Protein AF-A0A1D1ZXL7-F1 (afdb_monomer)

Mean predicted aligned error: 10.75 Å

Nearest PDB structures (foldseek):
  3e4g-assembly1_A  TM=6.855E-01  e=3.206E-01  Bos taurus
  8r1j-assembly1_G  TM=5.552E-01  e=9.069E-02  Homo sapiens
  8rna-assembly1_G  TM=6.153E-01  e=1.467E-01  Homo sapiens
  8r1l-assembly1_D  TM=6.589E-01  e=5.508E-01  Homo sapiens
  6xzr-assembly1_GP1  TM=5.176E-01  e=8.911E-01  Gallus gallus

Foldsee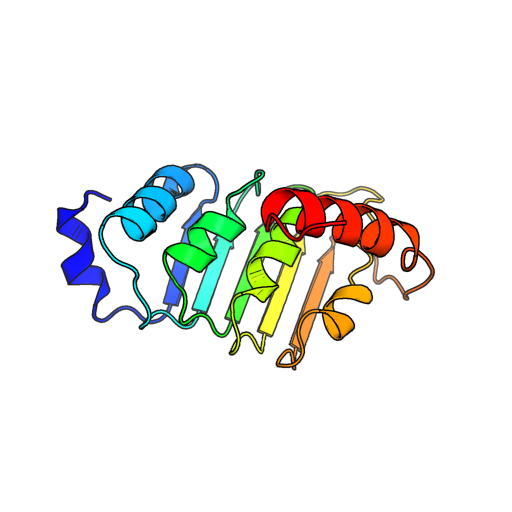k 3Di:
DPPVCVVVCQPPAEEEDELPPCQVVLQVLLVSDARQNHAYYEYAEAHDPCSLLSNCSNHLNYQEYAYEYQDDDDPNSVLSCLSNLNHQYYEYEYADPDDPPPQCVCVCVSHVNHNYYHYYYPPDDDDDDDDPDPVVVVVVVVCCVVVVDDD

Organism: Auxenochlorella protothecoides (NCBI:txid3075)

Secondary structure (DSSP, 8-state):
--GGGTGGGGG--EEEEETTTSHHHHHHHHHH---TT--EEEEEE---TTHHHHHHHH-TT-SEEEEEESSPPPHHHHHGGGG-TT--EEEEEE---S------HHHHHH-TT--EEEEEESS--PPP-S--HHHHHHHHHHHHHHTT---

Solvent-accessible surface area (backbone atoms only — not comparable to full-atom values): 8588 Å² total; per-residue (Å²): 122,58,85,83,53,54,72,76,46,69,79,40,43,66,48,78,42,43,42,72,81,37,45,68,35,33,46,47,38,34,73,78,53,55,43,55,64,24,31,35,40,34,39,36,41,55,69,54,90,60,50,42,42,30,44,38,54,17,28,57,37,28,29,33,42,36,40,42,25,70,36,74,74,59,68,72,37,61,55,40,50,55,80,28,83,59,33,27,33,44,31,46,33,29,67,44,77,66,93,74,78,75,80,60,70,66,48,65,78,63,33,85,53,51,79,41,79,47,77,48,52,66,85,65,90,80,80,90,80,89,79,71,66,66,61,55,53,58,44,56,57,49,50,44,69,73,68,70,60,82,131

pLDDT: mean 71.05, std 18.45, range [30.94, 94.62]

Structure (mmCIF, N/CA/C/O backbone):
data_AF-A0A1D1ZXL7-F1
#
_entry.id   AF-A0A1D1ZXL7-F1
#
loop_
_atom_site.group_PDB
_atom_site.id
_atom_site.type_symbol
_atom_site.label_atom_id
_atom_site.label_alt_id
_atom_site.label_comp_id
_atom_site.label_asym_id
_atom_site.label_entity_id
_atom_site.label_seq_id
_atom_site.pdbx_PDB_ins_code
_atom_site.Cartn_x
_atom_site.Cartn_y
_atom_site.Cartn_z
_atom_site.occupancy
_atom_site.B_iso_or_equiv
_atom_site.auth_seq_id
_atom_site.auth_comp_id
_atom_site.auth_asym_id
_atom_site.auth_atom_id
_atom_site.pdbx_PDB_model_num
ATOM 1 N N . PRO A 1 1 ? -15.034 -0.289 -9.756 1.00 50.91 1 PRO A N 1
ATOM 2 C CA . PRO A 1 1 ? -16.076 -0.279 -8.706 1.00 50.91 1 PRO A CA 1
ATOM 3 C C . PRO A 1 1 ? -16.689 1.110 -8.456 1.00 50.91 1 PRO A C 1
ATOM 5 O O . PRO A 1 1 ? -15.983 2.130 -8.419 1.00 50.91 1 PRO A O 1
ATOM 8 N N . ASP A 1 2 ? -18.014 1.109 -8.377 1.00 55.84 2 ASP A N 1
ATOM 9 C CA . ASP A 1 2 ? -18.924 2.195 -8.009 1.00 55.84 2 ASP A CA 1
ATOM 10 C C . ASP A 1 2 ? -18.856 2.413 -6.476 1.00 55.84 2 ASP A C 1
ATOM 12 O O . ASP A 1 2 ? -18.582 1.459 -5.747 1.00 55.84 2 ASP A O 1
ATOM 16 N N . PRO A 1 3 ? -19.042 3.633 -5.931 1.00 51.31 3 PRO A N 1
ATOM 17 C CA . PRO A 1 3 ? -19.259 3.844 -4.493 1.00 51.31 3 PRO A CA 1
ATOM 18 C C . PRO A 1 3 ? -20.268 2.881 -3.844 1.00 51.31 3 PRO A C 1
ATOM 20 O O . PRO A 1 3 ? -20.133 2.566 -2.661 1.00 51.31 3 PRO A O 1
ATOM 23 N N . ALA A 1 4 ? -21.237 2.380 -4.614 1.00 58.72 4 ALA A N 1
ATOM 24 C CA . ALA A 1 4 ? -22.184 1.358 -4.178 1.00 58.72 4 ALA A CA 1
ATOM 25 C C . ALA A 1 4 ? -21.545 -0.004 -3.835 1.00 58.72 4 ALA A C 1
ATOM 27 O O . ALA A 1 4 ? -22.156 -0.763 -3.092 1.00 58.72 4 ALA A O 1
ATOM 28 N N . ASP A 1 5 ? -20.320 -0.286 -4.295 1.00 62.44 5 ASP A N 1
ATOM 29 C CA . ASP A 1 5 ? -19.597 -1.545 -4.045 1.00 62.44 5 ASP A CA 1
ATOM 30 C C . ASP A 1 5 ? -18.821 -1.529 -2.704 1.00 62.44 5 ASP A C 1
ATOM 32 O O . ASP A 1 5 ? -18.310 -2.549 -2.245 1.00 62.44 5 ASP A O 1
ATOM 36 N N . LEU A 1 6 ? -18.708 -0.367 -2.041 1.00 56.66 6 LEU A N 1
ATOM 37 C CA . LE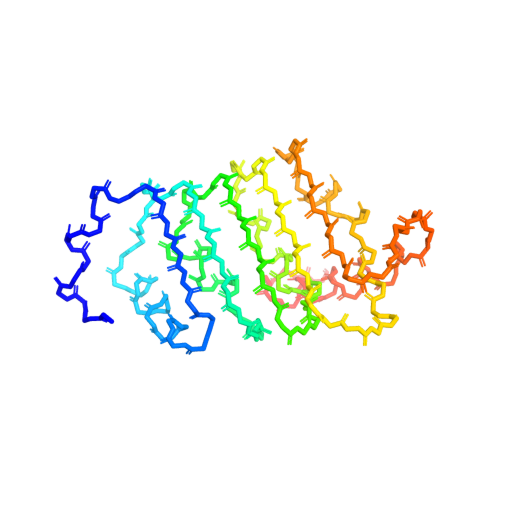U A 1 6 ? -18.005 -0.211 -0.753 1.00 56.66 6 LEU A CA 1
ATOM 38 C C . LEU A 1 6 ? -18.600 -1.014 0.430 1.00 56.66 6 LEU A C 1
ATOM 40 O O . LEU A 1 6 ? -17.820 -1.466 1.275 1.00 56.66 6 LEU A O 1
ATOM 44 N N . PRO A 1 7 ? -19.928 -1.223 0.550 1.00 57.09 7 PRO A N 1
ATOM 45 C CA . PRO A 1 7 ? -20.516 -2.077 1.582 1.00 57.09 7 PRO A CA 1
ATOM 46 C C . PRO A 1 7 ? -20.024 -3.528 1.505 1.00 57.09 7 PRO A C 1
ATOM 48 O O . PRO A 1 7 ? -19.719 -4.110 2.549 1.00 57.09 7 PRO A O 1
ATOM 51 N N . ASP A 1 8 ? -19.855 -4.071 0.296 1.00 58.78 8 ASP A N 1
ATOM 52 C CA . ASP A 1 8 ? -19.380 -5.445 0.069 1.00 58.78 8 ASP A CA 1
ATOM 53 C C . ASP A 1 8 ? -17.906 -5.626 0.470 1.00 58.78 8 ASP A C 1
ATOM 55 O O . ASP A 1 8 ? -17.447 -6.728 0.778 1.00 58.78 8 ASP A O 1
ATOM 59 N N . LEU A 1 9 ? -17.161 -4.525 0.586 1.00 60.81 9 LEU A N 1
ATOM 60 C CA . LEU A 1 9 ? -15.771 -4.529 1.038 1.00 60.81 9 LEU A CA 1
ATOM 61 C C . LEU A 1 9 ? -15.624 -4.575 2.562 1.00 60.81 9 LEU A C 1
ATOM 63 O O . LEU A 1 9 ? -14.519 -4.821 3.053 1.00 60.81 9 LEU A O 1
ATOM 67 N N . ARG A 1 10 ? -16.700 -4.394 3.344 1.00 62.34 10 ARG A N 1
ATOM 68 C CA . ARG A 1 10 ? -16.641 -4.373 4.824 1.00 62.34 10 ARG A CA 1
ATOM 69 C C . ARG A 1 10 ? -16.151 -5.690 5.438 1.00 62.34 10 ARG A C 1
ATOM 71 O O . ARG A 1 10 ? -15.537 -5.688 6.508 1.00 62.34 10 ARG A O 1
ATOM 78 N N . GLY A 1 11 ? -16.379 -6.817 4.765 1.00 70.00 11 GLY A N 1
ATOM 79 C CA . GLY A 1 11 ? -15.863 -8.127 5.182 1.00 70.00 11 GLY A CA 1
ATOM 80 C C . GLY A 1 11 ? -14.430 -8.403 4.723 1.00 70.00 11 GLY A C 1
ATOM 81 O O . GLY A 1 11 ? -13.754 -9.285 5.254 1.00 70.00 11 GLY A O 1
ATOM 82 N N . LEU A 1 12 ? -13.938 -7.638 3.756 1.00 75.81 12 LEU A N 1
ATOM 83 C CA . LEU A 1 12 ? -12.771 -8.003 2.979 1.00 75.81 12 LEU A CA 1
ATOM 84 C C . LEU A 1 12 ? -11.473 -7.717 3.753 1.00 75.81 12 LEU A C 1
ATOM 86 O O . LEU A 1 12 ? -11.326 -6.688 4.410 1.00 75.81 12 LEU A O 1
ATOM 90 N N . ARG A 1 13 ? -10.539 -8.675 3.750 1.00 80.50 13 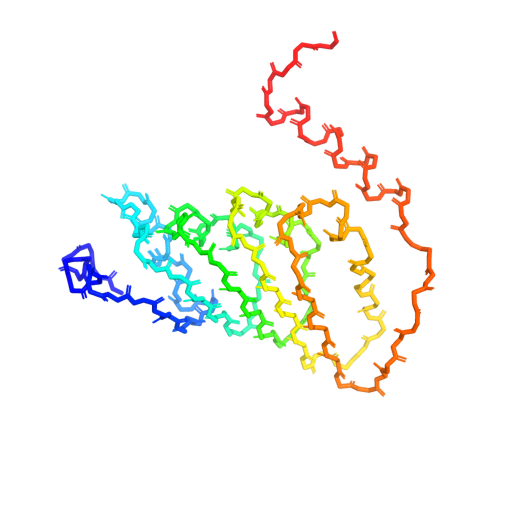ARG A N 1
ATOM 91 C CA . ARG A 1 13 ? -9.277 -8.601 4.519 1.00 80.50 13 ARG A CA 1
ATOM 92 C C . ARG A 1 13 ? -8.035 -8.513 3.641 1.00 80.50 13 ARG A C 1
ATOM 94 O O . ARG A 1 13 ? -7.004 -8.032 4.111 1.00 80.50 13 ARG A O 1
ATOM 101 N N . ALA A 1 14 ? -8.132 -8.960 2.395 1.00 82.50 14 ALA A N 1
ATOM 102 C CA . ALA A 1 14 ? -7.028 -8.990 1.452 1.00 82.50 14 ALA A CA 1
ATOM 103 C C . ALA A 1 14 ? -7.508 -8.607 0.051 1.00 82.50 14 ALA A C 1
ATOM 105 O O . ALA A 1 14 ? -8.533 -9.119 -0.391 1.00 82.50 14 ALA A O 1
ATOM 106 N N . LEU A 1 15 ? -6.758 -7.743 -0.630 1.00 83.75 15 LEU A N 1
ATOM 107 C CA . LEU A 1 15 ? -7.038 -7.278 -1.990 1.00 83.75 15 LEU A CA 1
ATOM 108 C C . LEU A 1 15 ? -5.860 -7.567 -2.915 1.00 83.75 15 LEU A C 1
ATOM 110 O O . LEU A 1 15 ? -4.705 -7.490 -2.501 1.00 83.75 15 LEU A O 1
ATOM 114 N N . CYS A 1 16 ? -6.166 -7.832 -4.180 1.00 83.12 16 CYS A N 1
ATOM 115 C CA . CYS A 1 16 ? -5.214 -7.779 -5.280 1.00 83.12 16 CYS A CA 1
ATOM 116 C C . CYS A 1 16 ? -5.783 -6.817 -6.321 1.00 83.12 16 CYS A C 1
ATOM 118 O O . CYS A 1 16 ? -6.922 -7.007 -6.741 1.00 83.12 16 CYS A O 1
ATOM 120 N N . LEU A 1 17 ? -5.027 -5.782 -6.675 1.00 83.50 17 LEU A N 1
ATOM 121 C CA . LEU A 1 17 ? -5.473 -4.703 -7.553 1.00 83.50 17 LEU A CA 1
ATOM 122 C C . LEU A 1 17 ? -4.485 -4.506 -8.697 1.00 83.50 17 LEU A C 1
ATOM 124 O O . LEU A 1 17 ? -3.267 -4.550 -8.494 1.00 83.50 17 LEU A O 1
ATOM 128 N N . ASP A 1 18 ? -5.008 -4.218 -9.881 1.00 85.12 18 ASP A N 1
ATOM 129 C CA . ASP A 1 18 ? -4.202 -3.739 -10.992 1.00 85.12 18 ASP A CA 1
ATOM 130 C C . ASP A 1 18 ? -3.985 -2.227 -10.861 1.00 85.12 18 ASP A C 1
ATOM 132 O O . ASP A 1 18 ? -4.907 -1.415 -10.815 1.00 85.12 18 ASP A O 1
ATOM 136 N N . THR A 1 19 ? -2.721 -1.829 -10.818 1.00 78.56 19 THR A N 1
ATOM 137 C CA . THR A 1 19 ? -2.299 -0.432 -10.672 1.00 78.56 19 THR A CA 1
ATOM 138 C C . THR A 1 19 ? -2.872 0.508 -11.736 1.00 78.56 19 THR A C 1
ATOM 140 O O . THR A 1 19 ? -3.030 1.690 -11.454 1.00 78.56 19 THR A O 1
ATOM 143 N N . ARG A 1 20 ? -3.187 0.055 -12.954 1.00 79.44 20 ARG A N 1
ATOM 144 C CA . ARG A 1 20 ? -3.756 0.914 -14.006 1.00 79.44 20 ARG A CA 1
ATOM 145 C C . ARG A 1 20 ? -5.269 0.985 -13.919 1.00 79.44 20 ARG A C 1
ATOM 147 O O . ARG A 1 20 ? -5.823 2.085 -13.916 1.00 79.44 20 ARG A O 1
ATOM 154 N N . GLU A 1 21 ? -5.909 -0.171 -13.833 1.00 77.06 21 GLU A N 1
ATOM 155 C CA . GLU A 1 21 ? -7.368 -0.272 -13.887 1.00 77.06 21 GLU A CA 1
ATOM 156 C C . GLU A 1 21 ? -8.010 0.204 -12.572 1.00 77.06 21 GLU A C 1
ATOM 158 O O . GLU A 1 21 ? -9.030 0.901 -12.577 1.00 77.06 21 GLU A O 1
ATOM 163 N N . ASP A 1 22 ? -7.352 -0.052 -11.436 1.00 80.06 22 ASP A N 1
ATOM 164 C CA . ASP A 1 22 ? -7.918 0.187 -10.107 1.00 80.06 22 ASP A CA 1
ATOM 165 C C . ASP A 1 22 ? -7.450 1.491 -9.444 1.00 80.06 22 ASP A C 1
ATOM 167 O O . ASP A 1 22 ? -7.967 1.867 -8.390 1.00 80.06 22 ASP A O 1
ATOM 171 N N . ALA A 1 23 ? -6.538 2.263 -10.049 1.00 76.88 23 ALA A N 1
ATOM 172 C CA . ALA A 1 23 ? -6.065 3.526 -9.458 1.00 76.88 23 ALA A CA 1
ATOM 173 C C . ALA A 1 23 ? -7.195 4.537 -9.223 1.00 76.88 23 ALA A C 1
ATOM 175 O O . ALA A 1 23 ? -7.295 5.158 -8.160 1.00 76.88 23 ALA A O 1
ATOM 176 N N . ARG A 1 24 ? -8.091 4.686 -10.208 1.00 80.69 24 ARG A N 1
ATOM 177 C CA . ARG A 1 24 ? -9.270 5.557 -10.078 1.00 80.69 24 ARG A CA 1
ATOM 178 C C . ARG A 1 24 ? -10.206 5.063 -8.985 1.00 80.69 24 ARG A C 1
ATOM 180 O O . ARG A 1 24 ? -10.885 5.871 -8.357 1.00 80.69 24 ARG A O 1
ATOM 187 N N . TRP A 1 25 ? -10.260 3.753 -8.783 1.00 80.00 25 TRP A N 1
ATOM 188 C CA . TRP A 1 25 ? -11.082 3.168 -7.748 1.00 80.00 25 TRP A CA 1
ATOM 189 C C . TRP A 1 25 ? -10.511 3.410 -6.352 1.00 80.00 25 TRP A C 1
ATOM 191 O O . TRP A 1 25 ? -11.249 3.918 -5.516 1.00 80.00 25 TRP A O 1
ATOM 201 N N . MET A 1 26 ? -9.220 3.151 -6.118 1.00 82.12 26 MET A N 1
ATOM 202 C CA . MET A 1 26 ? -8.577 3.426 -4.824 1.00 82.12 26 MET A CA 1
ATOM 203 C C . MET A 1 26 ? -8.781 4.883 -4.405 1.00 82.12 26 MET A C 1
ATOM 205 O O . MET A 1 26 ? -9.199 5.154 -3.285 1.00 82.12 26 MET A O 1
ATOM 209 N N . ARG A 1 27 ? -8.609 5.825 -5.341 1.00 82.56 27 ARG A N 1
ATOM 210 C CA . ARG A 1 27 ? -8.876 7.247 -5.091 1.00 82.56 27 ARG A CA 1
ATOM 211 C C . ARG A 1 27 ? -10.331 7.521 -4.689 1.00 82.56 27 ARG A C 1
ATOM 213 O O . ARG A 1 27 ? -10.577 8.349 -3.819 1.00 82.56 27 ARG A O 1
ATOM 220 N N . ARG A 1 28 ? -11.307 6.860 -5.321 1.00 79.25 28 ARG A N 1
ATOM 221 C CA . ARG A 1 28 ? -12.723 6.994 -4.938 1.00 79.25 28 ARG A CA 1
ATOM 222 C C . ARG A 1 28 ? -13.008 6.353 -3.583 1.00 79.25 28 ARG A C 1
ATOM 224 O O . ARG A 1 28 ? -13.729 6.949 -2.795 1.00 79.25 28 ARG A O 1
ATOM 231 N N . ALA A 1 29 ? -12.435 5.186 -3.302 1.00 77.62 29 ALA A N 1
ATOM 232 C CA . ALA A 1 29 ? -12.565 4.524 -2.008 1.00 77.62 29 ALA A CA 1
ATOM 233 C C . ALA A 1 29 ? -12.023 5.416 -0.880 1.00 77.62 29 ALA A C 1
ATOM 235 O O . ALA A 1 29 ? -12.729 5.659 0.094 1.00 77.62 29 ALA A O 1
ATOM 236 N N . ALA A 1 30 ? -10.839 6.006 -1.072 1.00 81.94 30 ALA A N 1
ATOM 237 C CA . ALA A 1 30 ? -10.270 7.000 -0.165 1.00 81.94 30 ALA A CA 1
ATOM 238 C C . ALA A 1 30 ? -11.207 8.203 0.064 1.00 81.94 30 ALA A C 1
ATOM 240 O O . ALA A 1 30 ? -11.364 8.654 1.195 1.00 81.94 30 ALA A O 1
ATOM 241 N N . ALA A 1 31 ? -11.868 8.697 -0.989 1.00 81.19 31 ALA A N 1
ATOM 242 C CA . ALA A 1 31 ? -12.752 9.862 -0.904 1.00 81.19 31 ALA A CA 1
ATOM 243 C C . ALA A 1 31 ? -14.109 9.587 -0.227 1.00 81.19 31 ALA A C 1
ATOM 245 O O . ALA A 1 31 ? -14.668 10.487 0.392 1.00 81.19 31 ALA A O 1
ATOM 246 N N . VAL A 1 32 ? -14.667 8.381 -0.376 1.00 77.50 32 VAL A N 1
ATOM 247 C CA . VAL A 1 32 ? -16.023 8.051 0.110 1.00 77.50 32 VAL A CA 1
ATOM 248 C C . VAL A 1 32 ? -15.999 7.447 1.518 1.00 77.50 32 VAL A C 1
ATOM 250 O O . VAL A 1 32 ? -16.949 7.617 2.279 1.00 77.50 32 VAL A O 1
ATOM 253 N N . GLY A 1 33 ? -14.917 6.767 1.891 1.00 79.25 33 GLY A N 1
ATOM 254 C CA . GLY A 1 33 ? -14.733 6.236 3.236 1.00 79.25 33 GLY A CA 1
ATOM 255 C C . GLY A 1 33 ? -13.670 5.138 3.259 1.00 79.25 33 GLY A C 1
ATOM 256 O O . GLY A 1 33 ? -13.819 4.144 2.541 1.00 79.25 33 GLY A O 1
ATOM 257 N N . PRO A 1 34 ? -12.613 5.270 4.082 1.00 83.31 34 PRO A N 1
ATOM 258 C CA . PRO A 1 34 ? -11.535 4.293 4.119 1.00 83.31 34 PRO A CA 1
ATOM 259 C C . PRO A 1 34 ? -12.029 2.918 4.581 1.00 83.31 34 PRO A C 1
ATOM 261 O O . PRO A 1 34 ? -12.992 2.785 5.336 1.00 83.31 34 PRO A O 1
ATOM 264 N N . CYS A 1 35 ? -11.308 1.883 4.162 1.00 85.00 35 CYS A N 1
ATOM 265 C CA . CYS A 1 35 ? -11.535 0.479 4.480 1.00 85.00 35 CYS A CA 1
ATOM 266 C C . CYS A 1 35 ? -10.448 -0.032 5.452 1.00 85.00 35 CYS A C 1
ATOM 268 O O . CYS A 1 35 ? -9.555 -0.790 5.054 1.00 85.00 35 CYS A O 1
ATOM 270 N N . PRO A 1 36 ? -10.488 0.356 6.745 1.00 88.56 36 PRO A N 1
ATOM 271 C CA . PRO A 1 36 ? -9.454 0.031 7.732 1.00 88.56 36 PRO A CA 1
ATOM 272 C C . PRO A 1 36 ? -9.389 -1.455 8.091 1.00 88.56 36 PRO A C 1
ATOM 274 O O . PRO A 1 36 ? -8.499 -1.869 8.826 1.00 88.56 36 PRO A O 1
ATOM 277 N N . GLN A 1 37 ? -10.345 -2.265 7.651 1.00 85.62 37 GLN A N 1
ATOM 278 C CA . GLN A 1 37 ? -10.382 -3.703 7.878 1.00 85.62 37 GLN A CA 1
ATOM 279 C C . GLN A 1 37 ? -9.415 -4.485 6.980 1.00 85.62 37 GLN A C 1
ATOM 281 O O . GLN A 1 37 ? -9.034 -5.603 7.334 1.00 85.62 37 GLN A O 1
ATOM 286 N N . VAL A 1 38 ? -9.018 -3.914 5.838 1.00 87.75 38 VAL A N 1
ATOM 287 C CA . VAL A 1 38 ? -8.095 -4.554 4.898 1.00 87.75 38 VAL A CA 1
ATOM 288 C C . VAL A 1 38 ? -6.703 -4.594 5.527 1.00 87.75 38 VAL A C 1
ATOM 290 O O . VAL A 1 38 ? -6.206 -3.587 6.026 1.00 87.75 38 VAL A O 1
ATOM 293 N N . ARG A 1 39 ? -6.086 -5.779 5.537 1.00 89.94 39 ARG A N 1
ATOM 294 C CA . ARG A 1 39 ? -4.769 -6.042 6.143 1.00 89.94 39 ARG A CA 1
ATOM 295 C C . ARG A 1 39 ? -3.698 -6.373 5.117 1.00 89.94 39 ARG A C 1
ATOM 297 O O . ARG A 1 39 ? -2.526 -6.131 5.387 1.00 89.94 39 ARG A O 1
ATOM 304 N N . SER A 1 40 ? -4.083 -6.914 3.966 1.00 88.06 40 SER A N 1
ATOM 305 C CA . SER A 1 40 ? -3.149 -7.306 2.913 1.00 88.06 40 SER A CA 1
ATOM 306 C C . SER A 1 40 ? -3.540 -6.672 1.587 1.00 88.06 40 SER A C 1
ATOM 308 O O . SER A 1 40 ? -4.704 -6.729 1.197 1.00 88.06 40 SER A O 1
ATOM 310 N N . LEU A 1 41 ? -2.565 -6.118 0.878 1.00 89.12 41 LEU A N 1
ATOM 311 C CA . LEU A 1 41 ? -2.756 -5.574 -0.460 1.00 89.12 41 LEU A CA 1
ATOM 312 C C . LEU A 1 41 ? -1.645 -6.066 -1.383 1.00 89.12 41 LEU A C 1
ATOM 314 O O . LEU A 1 41 ? -0.470 -5.898 -1.074 1.00 89.12 41 LEU A O 1
ATOM 318 N N . ALA A 1 42 ? -2.027 -6.618 -2.527 1.00 86.00 42 ALA A N 1
ATOM 319 C CA . ALA A 1 42 ? -1.143 -6.834 -3.657 1.00 86.00 42 ALA A CA 1
ATOM 320 C C . ALA A 1 42 ? -1.472 -5.827 -4.764 1.00 86.00 42 ALA A C 1
ATOM 322 O O . ALA A 1 42 ? -2.633 -5.662 -5.133 1.00 86.00 42 ALA A O 1
ATOM 323 N N . LEU A 1 43 ? -0.452 -5.161 -5.295 1.00 87.56 43 LEU A N 1
ATOM 324 C CA . LEU A 1 43 ? -0.559 -4.230 -6.412 1.00 87.56 43 LEU A CA 1
ATOM 325 C C . LEU A 1 43 ? 0.218 -4.779 -7.594 1.00 87.56 43 LEU A C 1
ATOM 327 O O . LEU A 1 43 ? 1.421 -5.006 -7.489 1.00 87.56 43 LEU A O 1
ATOM 331 N N . VAL A 1 44 ? -0.464 -4.979 -8.715 1.00 83.94 44 VAL A N 1
ATOM 332 C CA . VAL A 1 44 ? 0.098 -5.597 -9.916 1.00 83.94 44 VAL A CA 1
ATOM 333 C C . VAL A 1 44 ? 0.156 -4.580 -11.052 1.00 83.94 44 VAL A C 1
ATOM 335 O O . VAL A 1 44 ? -0.761 -3.784 -11.234 1.00 83.94 44 VAL A O 1
ATOM 338 N N . GLY A 1 45 ? 1.240 -4.569 -11.828 1.00 83.62 45 GLY A N 1
ATOM 339 C CA . GLY A 1 45 ? 1.326 -3.790 -13.069 1.00 83.62 45 GLY A CA 1
ATOM 340 C C . GLY A 1 45 ? 2.382 -2.686 -13.048 1.00 83.62 45 GLY A C 1
ATOM 341 O O . GLY A 1 45 ? 3.540 -2.933 -12.742 1.00 83.62 45 GLY A O 1
ATOM 342 N N . ARG A 1 46 ? 2.052 -1.461 -13.464 1.00 83.62 46 ARG A N 1
ATOM 343 C CA . ARG A 1 46 ? 3.016 -0.348 -13.489 1.00 83.62 46 ARG A CA 1
ATOM 344 C C . ARG A 1 46 ? 2.623 0.689 -12.448 1.00 83.62 46 ARG A C 1
ATOM 346 O O . ARG A 1 46 ? 1.696 1.454 -12.690 1.00 83.62 46 ARG A O 1
ATOM 353 N N . VAL A 1 47 ? 3.385 0.748 -11.357 1.00 78.56 47 VAL A N 1
ATOM 354 C CA . VAL A 1 47 ? 3.184 1.753 -10.308 1.00 78.56 47 VAL A CA 1
ATOM 355 C C . VAL A 1 47 ? 3.504 3.145 -10.856 1.00 78.56 47 VAL A C 1
ATOM 357 O O . VAL A 1 47 ? 4.604 3.393 -11.354 1.00 78.56 47 VAL A O 1
ATOM 360 N N . GLN A 1 48 ? 2.527 4.041 -10.787 1.00 78.81 48 GLN A N 1
ATOM 361 C CA . GLN A 1 48 ? 2.650 5.459 -11.123 1.00 78.81 48 GLN A CA 1
ATOM 362 C C . GLN A 1 48 ? 2.703 6.311 -9.853 1.00 78.81 48 GLN A C 1
ATOM 364 O O . GLN A 1 48 ? 2.306 5.867 -8.779 1.00 78.81 48 GLN A O 1
ATOM 369 N N . LEU A 1 49 ? 3.162 7.556 -9.993 1.00 75.94 49 LEU A N 1
ATOM 370 C CA . LEU A 1 49 ? 3.209 8.501 -8.880 1.00 75.94 49 LEU A CA 1
ATOM 371 C C . LEU A 1 49 ? 1.810 8.757 -8.282 1.00 75.94 49 LEU A C 1
ATOM 373 O O . LEU A 1 49 ? 0.846 8.989 -9.011 1.00 75.94 49 LEU A O 1
ATOM 377 N N . GLY A 1 50 ? 1.734 8.750 -6.954 1.00 78.44 50 GLY A N 1
ATOM 378 C CA . GLY A 1 50 ? 0.557 8.904 -6.108 1.00 78.44 50 GLY A CA 1
ATOM 379 C C . GLY A 1 50 ? -0.207 7.612 -5.810 1.00 78.44 50 GLY A C 1
ATOM 380 O O . GLY A 1 50 ? -1.056 7.623 -4.919 1.00 78.44 50 GLY A O 1
ATOM 381 N N . GLN A 1 51 ? 0.072 6.500 -6.499 1.00 84.75 51 GLN A N 1
ATOM 382 C CA . GLN A 1 51 ? -0.738 5.281 -6.398 1.00 84.75 51 GLN A CA 1
ATOM 383 C C . GLN A 1 51 ? -0.668 4.601 -5.042 1.00 84.75 51 GLN A C 1
ATOM 385 O O . GLN A 1 51 ? -1.706 4.181 -4.527 1.00 84.75 51 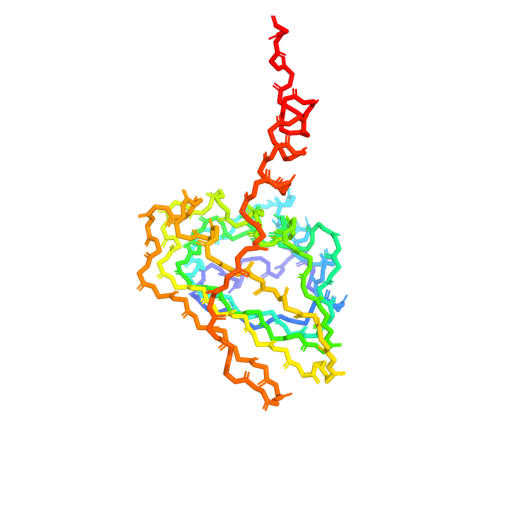GLN A O 1
ATOM 390 N N . LEU A 1 52 ? 0.519 4.539 -4.443 1.00 88.44 52 LEU A N 1
ATOM 391 C CA . LEU A 1 52 ? 0.646 4.020 -3.086 1.00 88.44 52 LEU A CA 1
ATOM 392 C C . LEU A 1 52 ? 0.043 4.982 -2.059 1.00 88.44 52 LEU A C 1
ATOM 394 O O . LEU A 1 52 ? -0.545 4.519 -1.089 1.00 88.44 52 LEU A O 1
ATOM 398 N N . GLY A 1 53 ? 0.062 6.292 -2.320 1.00 89.00 53 GLY A N 1
ATOM 399 C CA . GLY A 1 53 ? -0.646 7.279 -1.498 1.00 89.00 53 GLY A CA 1
ATOM 400 C C . GLY A 1 53 ? -2.156 7.028 -1.442 1.00 89.00 53 GLY A C 1
ATOM 401 O O . GLY A 1 53 ? -2.720 6.909 -0.357 1.00 89.00 53 GLY A O 1
ATOM 402 N N . TRP A 1 54 ? -2.813 6.844 -2.594 1.00 89.69 54 TRP A N 1
ATOM 403 C CA . TRP A 1 54 ? -4.249 6.518 -2.614 1.00 89.69 54 TRP A CA 1
ATOM 404 C C . TRP A 1 54 ? -4.552 5.171 -1.956 1.00 89.69 54 TRP A C 1
ATOM 406 O O . TRP A 1 54 ? -5.600 5.025 -1.333 1.00 89.69 54 TRP A O 1
ATOM 416 N N . ALA A 1 55 ? -3.654 4.189 -2.068 1.00 89.38 55 ALA A N 1
ATOM 417 C CA . ALA A 1 55 ? -3.819 2.899 -1.404 1.00 89.38 55 ALA A CA 1
ATOM 418 C C . ALA A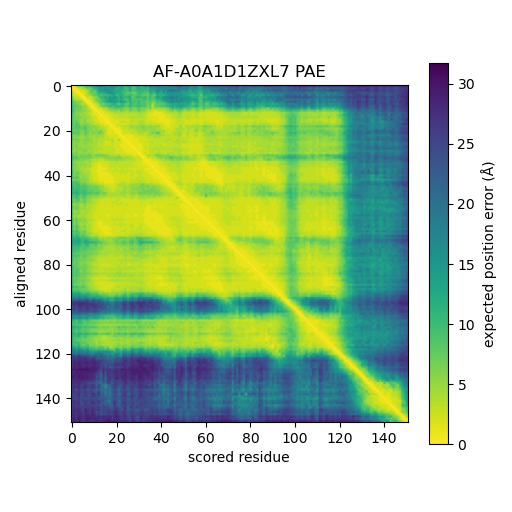 1 55 ? -3.760 3.031 0.127 1.00 89.38 55 ALA A C 1
ATOM 420 O O . ALA A 1 55 ? -4.550 2.408 0.829 1.00 89.38 55 ALA A O 1
ATOM 421 N N . VAL A 1 56 ? -2.855 3.862 0.640 1.00 92.19 56 VAL A N 1
ATOM 422 C CA . VAL A 1 56 ? -2.721 4.161 2.072 1.00 92.19 56 VAL A CA 1
ATOM 423 C C . VAL A 1 56 ? -3.960 4.875 2.602 1.00 92.19 56 VAL A C 1
ATOM 425 O O . VAL A 1 56 ? -4.504 4.471 3.627 1.00 92.19 56 VAL A O 1
ATOM 428 N N . GLU A 1 57 ? -4.449 5.887 1.880 1.00 90.75 57 GLU A N 1
ATOM 429 C CA . GLU A 1 57 ? -5.673 6.606 2.247 1.00 90.75 57 GLU A CA 1
ATOM 430 C C . GLU A 1 57 ? -6.902 5.684 2.216 1.00 90.75 57 GLU A C 1
ATOM 432 O O . GLU A 1 57 ? -7.729 5.714 3.125 1.00 90.75 57 GLU A O 1
ATOM 437 N N . ALA A 1 58 ? -7.019 4.832 1.194 1.00 88.75 58 ALA A N 1
ATOM 438 C CA . ALA A 1 58 ? -8.138 3.905 1.055 1.00 88.75 58 ALA A CA 1
ATOM 439 C C . ALA A 1 58 ? -8.078 2.747 2.063 1.00 88.75 58 ALA A C 1
ATOM 441 O O . ALA A 1 58 ? -9.121 2.281 2.520 1.00 88.75 58 ALA A O 1
ATOM 442 N N . PHE A 1 59 ? -6.883 2.273 2.423 1.00 91.25 59 PHE A N 1
ATOM 443 C CA . PHE A 1 59 ? -6.668 1.095 3.268 1.00 91.25 59 PHE A CA 1
ATOM 444 C C . PHE A 1 59 ? -5.686 1.404 4.412 1.00 91.25 59 PHE A C 1
ATOM 446 O O . PHE A 1 59 ? -4.609 0.812 4.499 1.00 91.25 59 PHE A O 1
ATOM 453 N N . PRO A 1 60 ? -6.054 2.267 5.371 1.00 92.88 60 PRO A N 1
ATOM 454 C CA . PRO A 1 60 ? -5.140 2.683 6.442 1.00 92.88 60 PRO A CA 1
ATOM 455 C C . PRO A 1 60 ? -4.785 1.547 7.419 1.00 92.88 60 PRO A C 1
ATOM 457 O O . PRO A 1 60 ? -3.908 1.672 8.268 1.00 92.88 60 PRO A O 1
ATOM 460 N N . GLY A 1 61 ? -5.490 0.417 7.331 1.00 93.00 61 GLY A N 1
ATOM 461 C CA . GLY A 1 61 ? -5.300 -0.751 8.180 1.00 93.00 61 GLY A CA 1
ATOM 462 C C . GLY A 1 61 ? -4.261 -1.761 7.694 1.00 93.00 61 GLY A C 1
ATOM 463 O O . GLY A 1 61 ? -4.160 -2.831 8.308 1.00 93.00 61 GLY A O 1
ATOM 464 N N . LEU A 1 62 ? -3.557 -1.473 6.598 1.00 94.62 62 LEU A N 1
ATOM 465 C CA . LEU A 1 62 ? -2.643 -2.415 5.964 1.00 94.62 62 LEU A CA 1
ATOM 466 C C . LEU A 1 62 ? -1.491 -2.834 6.886 1.00 94.62 62 LEU A C 1
ATOM 468 O O . LEU A 1 62 ? -0.923 -2.048 7.639 1.00 94.62 62 LEU A O 1
ATOM 472 N N . GLN A 1 63 ? -1.165 -4.119 6.799 1.00 93.38 63 GLN A N 1
ATOM 473 C CA . GLN A 1 63 ? -0.096 -4.790 7.539 1.00 93.38 63 GLN A CA 1
ATOM 474 C C . GLN A 1 63 ? 0.896 -5.485 6.605 1.00 93.38 63 GLN A C 1
ATOM 476 O O . GLN A 1 63 ? 2.062 -5.663 6.958 1.00 93.38 63 GLN A O 1
ATOM 481 N N . ARG A 1 64 ? 0.429 -5.871 5.412 1.00 90.31 64 ARG A N 1
ATOM 482 C CA . ARG A 1 64 ? 1.232 -6.439 4.334 1.00 90.31 64 ARG A CA 1
ATOM 483 C C . ARG A 1 64 ? 0.945 -5.721 3.023 1.00 90.31 64 ARG A C 1
ATOM 485 O O . ARG A 1 64 ? -0.218 -5.597 2.637 1.00 90.31 64 ARG A O 1
ATOM 4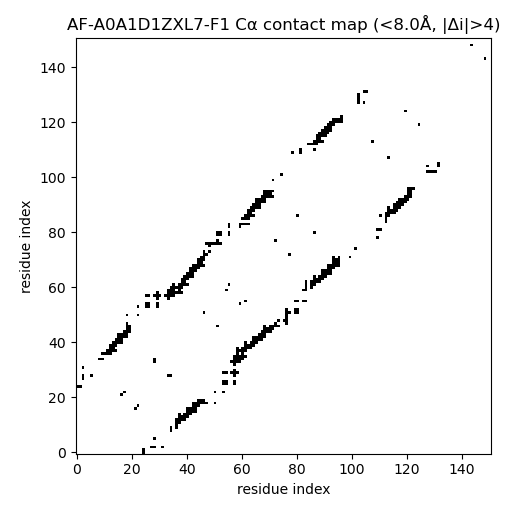92 N N . VAL A 1 65 ? 2.007 -5.326 2.327 1.00 92.81 65 VAL A N 1
ATOM 493 C CA . VAL A 1 65 ? 1.938 -4.769 0.974 1.00 92.81 65 VAL A CA 1
ATOM 494 C C . VAL A 1 65 ? 2.887 -5.536 0.059 1.00 92.81 65 VAL A C 1
ATOM 496 O O . VAL A 1 65 ? 4.078 -5.642 0.338 1.00 92.81 65 VAL A O 1
ATOM 499 N N . ASP A 1 66 ? 2.356 -6.058 -1.041 1.00 87.25 66 ASP A N 1
ATOM 500 C CA . ASP A 1 66 ? 3.110 -6.713 -2.106 1.00 87.25 66 ASP A CA 1
ATOM 501 C C . ASP A 1 66 ? 3.003 -5.875 -3.387 1.00 87.25 66 ASP A C 1
ATOM 503 O O . ASP A 1 66 ? 1.943 -5.785 -3.998 1.00 87.25 66 ASP A O 1
ATOM 507 N N . VAL A 1 67 ? 4.100 -5.271 -3.832 1.00 88.75 67 VAL A N 1
ATOM 508 C CA . VAL A 1 67 ? 4.176 -4.525 -5.093 1.00 88.75 67 VAL A CA 1
ATOM 509 C C . VAL A 1 67 ? 4.806 -5.423 -6.152 1.00 88.75 67 VAL A C 1
ATOM 511 O O . VAL A 1 67 ? 5.973 -5.781 -6.050 1.00 88.75 67 VAL A O 1
ATOM 514 N N . ILE A 1 68 ? 4.036 -5.804 -7.168 1.00 84.12 68 ILE A N 1
ATOM 515 C CA . ILE A 1 68 ? 4.441 -6.676 -8.274 1.00 84.12 68 ILE A CA 1
ATOM 516 C C . ILE A 1 68 ? 4.426 -5.851 -9.555 1.00 84.12 68 ILE A C 1
ATOM 518 O O . ILE A 1 68 ? 3.381 -5.669 -10.181 1.00 84.12 68 ILE A O 1
ATOM 522 N N . CYS A 1 69 ? 5.580 -5.326 -9.948 1.00 79.38 69 CYS A N 1
ATOM 523 C CA . CYS A 1 69 ? 5.665 -4.370 -11.033 1.00 79.38 69 CYS A CA 1
ATOM 524 C C . CYS A 1 69 ? 6.324 -4.904 -12.312 1.00 79.38 69 CYS A C 1
ATOM 526 O O . CYS A 1 69 ? 7.312 -5.633 -12.292 1.00 79.38 69 CYS A O 1
ATOM 528 N N . ASN A 1 70 ? 5.824 -4.444 -13.456 1.00 75.75 70 ASN A N 1
ATOM 529 C CA . ASN A 1 70 ? 6.457 -4.621 -14.763 1.00 75.75 70 ASN A CA 1
ATOM 530 C C . ASN A 1 70 ? 7.277 -3.362 -15.111 1.00 75.75 70 ASN A C 1
ATOM 532 O O . ASN A 1 70 ? 7.046 -2.714 -16.135 1.00 75.75 70 ASN A O 1
ATOM 536 N N . GLY A 1 71 ? 8.156 -2.933 -14.198 1.00 73.31 71 GLY A N 1
ATOM 537 C CA . GLY A 1 71 ? 8.868 -1.650 -14.275 1.00 73.31 71 GLY A CA 1
ATOM 538 C C . GLY A 1 71 ? 9.641 -1.305 -13.000 1.00 73.31 71 GLY A C 1
ATOM 539 O O . GLY A 1 71 ? 9.767 -2.126 -12.098 1.00 73.31 71 GLY A O 1
ATOM 540 N N . THR A 1 72 ? 10.148 -0.080 -12.893 1.00 72.88 72 THR A N 1
ATOM 541 C CA . THR A 1 72 ? 10.716 0.434 -11.639 1.00 72.88 72 THR A CA 1
ATOM 542 C C . THR A 1 72 ? 9.611 0.969 -10.730 1.00 72.88 72 THR A C 1
ATOM 544 O O . THR A 1 72 ? 8.598 1.478 -11.212 1.00 72.88 72 THR A O 1
ATOM 547 N N . VAL A 1 73 ? 9.795 0.855 -9.413 1.00 77.19 73 VAL A N 1
ATOM 548 C CA . VAL A 1 73 ? 8.941 1.527 -8.422 1.00 77.19 73 VAL A CA 1
ATOM 549 C C . VAL A 1 73 ? 9.698 2.752 -7.919 1.00 77.19 73 VAL A C 1
ATOM 551 O O . VAL A 1 73 ? 10.805 2.596 -7.414 1.00 77.19 73 VAL A O 1
ATOM 554 N N . PRO A 1 74 ? 9.170 3.976 -8.046 1.00 76.31 74 PRO A N 1
ATOM 555 C CA . PRO A 1 74 ? 9.839 5.139 -7.474 1.00 76.31 74 PRO A CA 1
ATOM 556 C C . PRO A 1 74 ? 9.954 5.012 -5.946 1.00 76.31 74 PRO A C 1
ATOM 558 O O . PRO A 1 74 ? 8.959 4.713 -5.290 1.00 76.31 74 PRO A O 1
ATOM 561 N N . ASN A 1 75 ? 11.116 5.324 -5.357 1.00 78.12 75 ASN A N 1
ATOM 562 C CA . ASN A 1 75 ? 11.277 5.364 -3.889 1.00 78.12 75 ASN A CA 1
ATOM 563 C C . ASN A 1 75 ? 10.228 6.255 -3.209 1.00 78.12 75 ASN A C 1
ATOM 565 O O . ASN A 1 75 ? 9.734 5.923 -2.138 1.00 78.12 75 ASN A O 1
ATOM 569 N N . LEU A 1 76 ? 9.844 7.357 -3.863 1.00 76.06 76 LEU A N 1
ATOM 570 C CA . LEU A 1 76 ? 8.800 8.259 -3.376 1.00 76.06 76 LEU A CA 1
ATOM 571 C C . LEU A 1 76 ? 7.438 7.569 -3.212 1.00 76.06 76 LEU A C 1
ATOM 573 O O . LEU A 1 76 ? 6.694 7.923 -2.305 1.00 76.06 76 LEU A O 1
ATOM 577 N N . GLU A 1 77 ? 7.124 6.584 -4.056 1.00 84.75 77 GLU A N 1
ATOM 578 C CA . GLU A 1 77 ? 5.896 5.804 -3.901 1.00 84.75 77 GLU A CA 1
ATOM 579 C C . GLU A 1 77 ? 5.985 4.884 -2.695 1.00 84.75 77 GLU A C 1
ATOM 581 O O . GLU A 1 77 ? 5.050 4.824 -1.904 1.00 84.75 77 GLU A O 1
ATOM 586 N N . LEU A 1 78 ? 7.112 4.191 -2.520 1.00 85.12 78 LEU A N 1
ATOM 587 C CA . LEU A 1 78 ? 7.302 3.324 -1.360 1.00 85.12 78 LEU A CA 1
ATOM 588 C C . LEU A 1 78 ? 7.233 4.128 -0.061 1.00 85.12 78 LEU A C 1
ATOM 590 O O . LEU A 1 78 ? 6.582 3.683 0.873 1.00 85.12 78 LEU A O 1
ATOM 594 N N . LEU A 1 79 ? 7.800 5.337 -0.030 1.00 84.94 79 LEU A N 1
ATOM 595 C CA . LEU A 1 79 ? 7.734 6.245 1.119 1.00 84.94 79 LEU A CA 1
ATOM 596 C C . LEU A 1 79 ? 6.307 6.594 1.550 1.00 84.94 79 LEU A C 1
ATOM 598 O O . LEU A 1 79 ? 6.084 6.802 2.737 1.00 84.94 79 LEU A O 1
ATOM 602 N N . ALA A 1 80 ? 5.330 6.616 0.639 1.00 87.31 80 ALA A N 1
ATOM 603 C CA . ALA A 1 80 ? 3.938 6.872 1.012 1.00 87.31 80 ALA A CA 1
ATOM 604 C C . ALA A 1 80 ? 3.409 5.843 2.028 1.00 87.31 80 ALA A C 1
ATOM 606 O O . ALA A 1 80 ? 2.544 6.161 2.839 1.00 87.31 80 ALA A O 1
ATOM 607 N N . LEU A 1 81 ? 3.960 4.626 2.023 1.00 90.88 81 LEU A N 1
ATOM 608 C CA . LEU A 1 81 ? 3.581 3.566 2.950 1.00 90.88 81 LEU A CA 1
ATOM 609 C C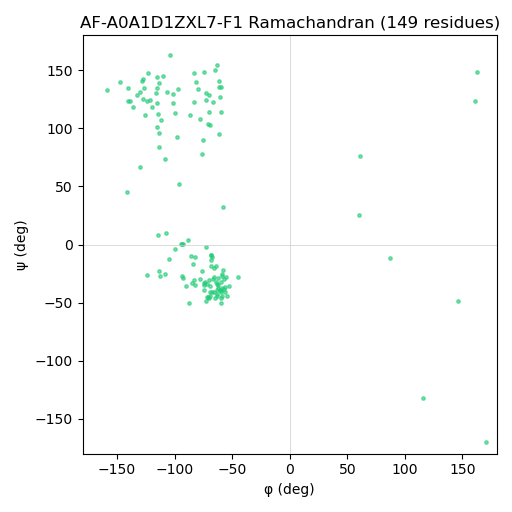 . LEU A 1 81 ? 3.999 3.856 4.405 1.00 90.88 81 LEU A C 1
ATOM 611 O O . LEU A 1 81 ? 3.527 3.151 5.294 1.00 90.88 81 LEU A O 1
ATOM 615 N N . GLN A 1 82 ? 4.864 4.848 4.671 1.00 89.44 82 GLN A N 1
ATOM 616 C CA . GLN A 1 82 ? 5.320 5.190 6.033 1.00 89.44 82 GLN A CA 1
ATOM 617 C C . GLN A 1 82 ? 4.147 5.562 6.961 1.00 89.44 82 GLN A C 1
ATOM 619 O O . GLN A 1 82 ? 4.225 5.397 8.174 1.00 89.44 82 GLN A O 1
ATOM 624 N N . GLU A 1 83 ? 3.041 6.035 6.381 1.00 88.81 83 GLU A N 1
ATOM 625 C CA . GLU A 1 83 ? 1.817 6.416 7.091 1.00 88.81 83 GLU A CA 1
ATOM 626 C C . GLU A 1 83 ? 1.026 5.193 7.606 1.00 88.81 83 GLU A C 1
ATOM 628 O O . GLU A 1 83 ? -0.019 5.347 8.236 1.00 88.81 83 GLU A O 1
ATOM 633 N N . LEU A 1 84 ? 1.491 3.966 7.334 1.00 92.94 84 LEU A N 1
ATOM 634 C CA . LEU A 1 84 ? 0.888 2.717 7.800 1.00 92.94 84 LEU A CA 1
ATOM 635 C C . LEU A 1 84 ? 1.621 2.204 9.054 1.00 92.94 84 LEU A C 1
ATOM 637 O O . LEU A 1 84 ? 2.560 1.411 8.943 1.00 92.94 84 LEU A O 1
ATOM 641 N N . PRO A 1 85 ? 1.169 2.547 10.276 1.00 87.81 85 PRO A N 1
ATOM 642 C CA . PRO A 1 85 ? 1.906 2.259 11.513 1.00 87.81 85 PRO A CA 1
ATOM 643 C C . PRO A 1 85 ? 1.998 0.767 11.866 1.00 87.81 85 PRO A C 1
ATOM 645 O O . PRO A 1 85 ? 2.684 0.396 12.813 1.00 87.81 85 PRO A O 1
ATOM 648 N N . ARG A 1 86 ? 1.264 -0.100 11.157 1.00 91.88 86 ARG A N 1
ATOM 649 C CA . ARG A 1 86 ? 1.217 -1.555 11.391 1.00 91.88 86 ARG A CA 1
ATOM 650 C C . ARG A 1 86 ? 1.794 -2.367 10.233 1.00 91.88 86 ARG A C 1
ATOM 652 O O . ARG A 1 86 ? 1.630 -3.591 10.215 1.00 91.88 86 ARG A O 1
ATOM 659 N N . LEU A 1 87 ? 2.411 -1.704 9.255 1.00 94.00 87 LEU A N 1
ATOM 660 C CA . LEU A 1 87 ? 3.028 -2.367 8.118 1.00 94.00 87 LEU A CA 1
ATOM 661 C C . LEU A 1 87 ? 4.273 -3.129 8.580 1.00 94.00 87 LEU A C 1
ATOM 663 O O . LEU A 1 87 ? 5.319 -2.533 8.805 1.00 94.00 87 LEU A O 1
ATOM 667 N N . HIS A 1 88 ? 4.149 -4.451 8.699 1.00 87.75 88 HIS A N 1
ATOM 668 C CA . HIS A 1 88 ? 5.245 -5.324 9.128 1.00 87.75 88 HIS A CA 1
ATOM 669 C C . HIS A 1 88 ? 5.861 -6.119 7.972 1.00 87.75 88 HIS A C 1
ATOM 671 O O . HIS A 1 88 ? 6.910 -6.739 8.127 1.00 87.75 88 HIS A O 1
ATOM 677 N N . CYS A 1 89 ? 5.212 -6.139 6.804 1.00 85.75 89 CYS A N 1
ATOM 678 C CA . CYS A 1 89 ? 5.668 -6.897 5.646 1.00 85.75 89 CYS A CA 1
ATOM 679 C C . CYS A 1 89 ? 5.550 -6.068 4.363 1.00 85.75 89 CYS A C 1
ATOM 681 O O . CYS A 1 89 ? 4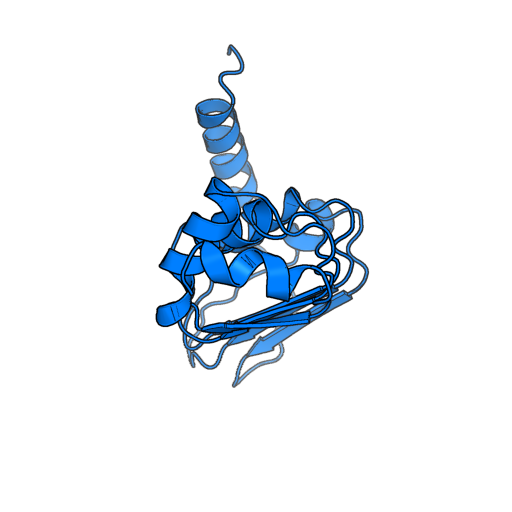.442 -5.733 3.943 1.00 85.75 89 CYS A O 1
ATOM 683 N N . LEU A 1 90 ? 6.679 -5.820 3.703 1.00 89.31 90 LEU A N 1
ATOM 684 C CA . LEU A 1 90 ? 6.752 -5.173 2.397 1.00 89.31 90 LEU A CA 1
ATOM 685 C C . LEU A 1 90 ? 7.457 -6.109 1.413 1.00 89.31 90 LEU A C 1
ATOM 687 O O . LEU A 1 90 ? 8.583 -6.540 1.648 1.00 89.31 90 LEU A O 1
ATOM 691 N N . SER A 1 91 ? 6.813 -6.431 0.295 1.00 85.44 91 SER A N 1
ATOM 692 C CA . SER A 1 91 ? 7.478 -7.084 -0.831 1.00 85.44 91 SER A CA 1
ATOM 693 C C . SER A 1 91 ? 7.474 -6.169 -2.040 1.00 85.44 91 SER A C 1
ATOM 695 O O . SER A 1 91 ? 6.442 -5.604 -2.386 1.00 85.44 91 SER A O 1
ATOM 697 N N . VAL A 1 92 ? 8.616 -6.059 -2.713 1.00 85.12 92 VAL A N 1
ATOM 698 C CA . VAL A 1 92 ? 8.744 -5.356 -3.990 1.00 85.12 92 VAL A CA 1
ATOM 699 C C . VAL A 1 92 ? 9.362 -6.319 -4.994 1.00 85.12 92 VAL A C 1
ATOM 701 O O . VAL A 1 92 ? 10.520 -6.719 -4.884 1.00 85.12 92 VAL A O 1
ATOM 704 N N . ARG A 1 93 ? 8.568 -6.734 -5.975 1.00 78.38 93 ARG A N 1
ATOM 705 C CA . ARG A 1 93 ? 8.981 -7.627 -7.054 1.00 78.38 93 ARG A CA 1
ATOM 706 C C . ARG A 1 93 ? 8.880 -6.890 -8.366 1.00 78.38 93 ARG A C 1
ATOM 708 O O . ARG A 1 93 ? 7.823 -6.346 -8.663 1.00 78.38 93 ARG A O 1
ATOM 715 N N . SER A 1 94 ? 9.933 -6.945 -9.170 1.00 73.88 94 SER A N 1
ATOM 716 C CA . SER A 1 94 ? 9.909 -6.364 -10.507 1.00 73.88 94 SER A CA 1
ATOM 717 C C . SER A 1 94 ? 10.354 -7.345 -11.575 1.00 73.88 94 SER A C 1
ATOM 719 O O . SER A 1 94 ? 11.313 -8.101 -11.401 1.00 73.88 94 SER A O 1
ATOM 721 N N . SER A 1 95 ? 9.666 -7.297 -12.713 1.00 68.38 95 SER A N 1
ATOM 722 C CA . SER A 1 95 ? 10.055 -8.010 -13.925 1.00 68.38 95 SER A CA 1
ATOM 723 C C . SER A 1 95 ? 10.928 -7.176 -14.871 1.00 68.38 95 SER A C 1
ATOM 725 O O . SER A 1 95 ? 11.256 -7.666 -15.952 1.00 68.38 95 SER A O 1
ATOM 727 N N . ALA A 1 96 ? 11.264 -5.925 -14.529 1.00 62.09 96 ALA A N 1
ATOM 728 C CA . ALA A 1 96 ? 12.126 -5.095 -15.363 1.00 62.09 96 ALA A CA 1
ATOM 729 C C . ALA A 1 96 ? 13.561 -5.640 -15.325 1.00 62.09 96 ALA A C 1
ATOM 731 O O . ALA A 1 96 ? 14.207 -5.627 -14.282 1.00 62.09 96 ALA A O 1
ATOM 732 N N . GLY A 1 97 ? 14.046 -6.132 -16.467 1.00 49.44 97 GLY A N 1
ATOM 733 C CA . GLY A 1 97 ? 15.460 -6.435 -16.662 1.00 49.44 97 GLY A CA 1
ATOM 734 C C . GLY A 1 97 ? 16.215 -5.136 -16.916 1.00 49.44 97 GLY A C 1
ATOM 735 O O . GLY A 1 97 ? 16.042 -4.519 -17.964 1.00 49.44 97 GLY A O 1
ATOM 736 N N . GLY A 1 98 ? 17.000 -4.691 -15.944 1.00 47.19 98 GLY A N 1
ATOM 737 C CA . GLY A 1 98 ? 17.842 -3.506 -16.064 1.00 47.19 98 GLY A CA 1
ATOM 738 C C . GLY A 1 98 ? 18.280 -2.997 -14.697 1.00 47.19 98 GLY A C 1
ATOM 739 O O . GLY A 1 98 ? 17.527 -3.128 -13.737 1.00 47.19 98 GLY A O 1
ATOM 740 N N . ASN A 1 99 ? 19.481 -2.411 -14.651 1.00 43.28 99 ASN A N 1
ATOM 741 C CA . ASN A 1 99 ? 20.262 -1.914 -13.500 1.00 43.28 99 ASN A CA 1
ATOM 742 C C . ASN A 1 99 ? 19.578 -0.847 -12.613 1.00 43.28 99 ASN A C 1
ATOM 744 O O . ASN A 1 99 ? 20.235 0.042 -12.074 1.00 43.28 99 ASN A O 1
ATOM 748 N N . ALA A 1 100 ? 18.259 -0.873 -12.458 1.00 47.22 100 ALA A N 1
ATOM 749 C CA . ALA A 1 100 ? 17.568 -0.097 -11.449 1.00 47.22 100 ALA A CA 1
ATOM 750 C C . ALA A 1 100 ? 17.776 -0.780 -10.092 1.00 47.22 100 ALA A C 1
ATOM 752 O O . ALA A 1 100 ? 16.896 -1.476 -9.588 1.00 47.22 100 ALA A O 1
ATOM 753 N N . SER A 1 101 ? 18.966 -0.583 -9.522 1.00 50.97 101 SER A N 1
ATOM 754 C CA . SER A 1 101 ? 19.228 -0.848 -8.112 1.00 50.97 101 SER A CA 1
ATOM 755 C C . SER A 1 101 ? 18.310 0.057 -7.293 1.00 50.97 101 SER A C 1
ATOM 757 O O . SER A 1 101 ? 18.572 1.239 -7.074 1.00 50.97 101 SER A O 1
ATOM 759 N N . LEU A 1 102 ? 17.159 -0.481 -6.901 1.00 56.19 102 LEU A N 1
ATOM 760 C CA . LEU A 1 102 ? 16.403 0.059 -5.788 1.00 56.19 102 LEU A CA 1
ATOM 761 C C . LEU A 1 102 ? 17.146 -0.369 -4.529 1.00 56.19 102 LEU A C 1
ATOM 763 O O . LEU A 1 102 ? 16.893 -1.445 -3.993 1.00 56.19 102 LEU A O 1
ATOM 767 N N . SER A 1 103 ? 18.086 0.467 -4.083 1.00 62.12 103 SER A N 1
ATOM 768 C CA . SER A 1 103 ? 18.568 0.387 -2.708 1.00 62.12 103 SER A CA 1
ATOM 769 C C . SER A 1 103 ? 17.361 0.620 -1.800 1.00 62.12 103 SER A C 1
ATOM 771 O O . SER A 1 103 ? 16.729 1.679 -1.858 1.00 62.12 103 SER A O 1
ATOM 773 N N . LEU A 1 104 ? 16.985 -0.414 -1.045 1.00 70.81 104 LEU A N 1
ATOM 774 C CA . LEU A 1 104 ? 15.882 -0.393 -0.084 1.00 70.81 104 LEU A CA 1
ATOM 775 C C . LEU A 1 104 ? 16.393 -0.392 1.365 1.00 70.81 104 LEU A C 1
ATOM 777 O O . LEU A 1 104 ? 15.579 -0.527 2.269 1.00 70.81 104 LEU A O 1
ATOM 781 N N . GLY A 1 105 ? 17.697 -0.205 1.604 1.00 67.62 105 GLY A N 1
ATOM 782 C CA . GLY A 1 105 ? 18.254 -0.171 2.965 1.00 67.62 105 GLY A CA 1
ATOM 783 C C . GLY A 1 105 ? 17.630 0.916 3.838 1.00 67.62 105 GLY A C 1
ATOM 784 O O . GLY A 1 105 ? 17.253 0.666 4.980 1.00 67.62 105 GLY A O 1
ATOM 785 N N . TRP A 1 106 ? 17.339 2.073 3.236 1.00 77.56 106 TRP A N 1
ATOM 786 C CA . TRP A 1 106 ? 16.618 3.179 3.876 1.00 77.56 106 TRP A CA 1
ATOM 787 C C . TRP A 1 106 ? 15.220 2.796 4.397 1.00 77.56 106 TRP A C 1
ATOM 789 O O . TRP A 1 106 ? 14.682 3.478 5.267 1.00 77.56 106 TRP A O 1
ATOM 799 N N . VAL A 1 107 ? 14.594 1.729 3.879 1.00 79.62 107 VAL A N 1
ATOM 800 C CA . VAL A 1 107 ? 13.256 1.295 4.313 1.00 79.62 107 VAL A CA 1
ATOM 801 C C . VAL A 1 107 ? 13.289 0.900 5.793 1.00 79.62 107 VAL A C 1
ATOM 803 O O . VAL A 1 107 ? 12.371 1.226 6.537 1.00 79.62 107 VAL A O 1
ATOM 806 N N . TRP A 1 108 ? 14.355 0.270 6.276 1.00 77.38 108 TRP A N 1
ATOM 807 C CA . TRP A 1 108 ? 14.431 -0.116 7.688 1.00 77.38 108 TRP A CA 1
ATOM 808 C C . TRP A 1 108 ? 14.478 1.089 8.637 1.00 77.38 108 TRP A C 1
ATOM 810 O O . TRP A 1 108 ? 13.981 1.008 9.756 1.00 77.38 108 TRP A O 1
ATOM 820 N N . GLU A 1 109 ? 14.998 2.227 8.177 1.00 81.62 109 GLU A N 1
ATOM 821 C CA . GLU A 1 109 ? 15.035 3.470 8.955 1.00 81.62 109 GLU A CA 1
ATOM 822 C C . GLU A 1 109 ? 13.686 4.201 8.977 1.00 81.62 109 GLU A C 1
ATOM 824 O O . GLU A 1 109 ? 13.373 4.920 9.926 1.00 81.62 109 GLU A O 1
ATOM 829 N N . VAL A 1 110 ? 12.888 4.044 7.917 1.00 82.62 110 VAL A N 1
ATOM 830 C CA . VAL A 1 110 ? 11.624 4.773 7.732 1.00 82.62 110 VAL A CA 1
ATOM 831 C C . VAL A 1 110 ? 10.419 3.996 8.263 1.00 82.62 110 VAL A C 1
ATOM 833 O O . VAL A 1 110 ? 9.424 4.601 8.662 1.00 82.62 110 VAL A O 1
ATOM 836 N N . PHE A 1 111 ? 10.492 2.665 8.297 1.00 83.69 111 PHE A N 1
ATOM 837 C CA . PHE A 1 111 ? 9.380 1.795 8.670 1.00 83.69 111 PHE A CA 1
ATOM 838 C C . PHE A 1 111 ? 9.672 1.062 9.986 1.00 83.69 111 PHE A C 1
ATOM 840 O O . PHE A 1 111 ? 10.080 -0.099 9.967 1.00 83.69 111 PHE A O 1
ATOM 847 N N . PRO A 1 112 ? 9.424 1.689 11.149 1.00 76.12 112 PRO A N 1
ATOM 848 C CA . PRO A 1 112 ? 9.857 1.157 12.444 1.00 76.12 112 PRO A CA 1
ATOM 849 C C . PRO A 1 112 ? 9.168 -0.155 12.848 1.00 76.12 112 PRO A C 1
ATOM 851 O O . PRO A 1 112 ? 9.675 -0.877 13.699 1.00 76.12 112 PRO A O 1
ATOM 854 N N . ALA A 1 113 ? 8.008 -0.464 12.262 1.00 84.50 113 ALA A N 1
ATOM 855 C CA . ALA A 1 113 ? 7.271 -1.704 12.507 1.00 84.50 113 ALA A CA 1
ATOM 856 C C . ALA A 1 113 ? 7.583 -2.810 11.482 1.00 84.50 113 ALA A C 1
ATOM 858 O O . ALA A 1 113 ? 6.974 -3.879 11.544 1.00 84.50 113 ALA A O 1
ATOM 859 N N . LEU A 1 114 ? 8.473 -2.557 10.514 1.00 84.94 114 LEU A N 1
ATOM 860 C CA . LEU A 1 114 ? 8.772 -3.513 9.457 1.00 84.94 114 LEU A CA 1
ATOM 861 C C . LEU A 1 114 ? 9.594 -4.679 10.009 1.00 84.94 114 LEU A C 1
ATOM 863 O O . LEU A 1 114 ? 10.674 -4.494 10.554 1.00 84.94 114 LEU A O 1
ATOM 867 N N . GLU A 1 115 ? 9.095 -5.895 9.817 1.00 83.31 115 GLU A N 1
ATOM 868 C CA . GLU A 1 115 ? 9.775 -7.132 10.217 1.00 83.31 115 GLU A CA 1
ATOM 869 C C . GLU A 1 115 ? 10.306 -7.899 9.002 1.00 83.31 115 GLU A C 1
ATOM 871 O O . GLU A 1 115 ? 11.220 -8.715 9.112 1.00 83.31 115 GLU A O 1
ATOM 876 N N . ARG A 1 116 ? 9.695 -7.694 7.828 1.00 75.81 116 ARG A N 1
ATOM 877 C CA . ARG A 1 116 ? 10.002 -8.436 6.604 1.00 75.81 116 ARG A CA 1
ATOM 878 C C . ARG A 1 116 ? 10.034 -7.525 5.388 1.00 75.81 116 ARG A C 1
ATOM 880 O O . ARG A 1 116 ? 9.020 -6.919 5.036 1.00 75.81 116 ARG A O 1
ATOM 887 N N . LEU A 1 117 ? 11.169 -7.540 4.697 1.00 80.94 117 LEU A N 1
ATOM 888 C CA . LEU A 1 117 ? 11.367 -6.921 3.393 1.00 80.94 117 LEU A CA 1
ATOM 889 C C . LEU A 1 117 ? 11.758 -7.999 2.380 1.00 80.94 117 LEU A C 1
ATOM 891 O O . LEU A 1 117 ? 12.786 -8.650 2.525 1.00 80.94 117 LEU A O 1
ATOM 895 N N . ASN A 1 118 ? 10.937 -8.190 1.349 1.00 73.75 1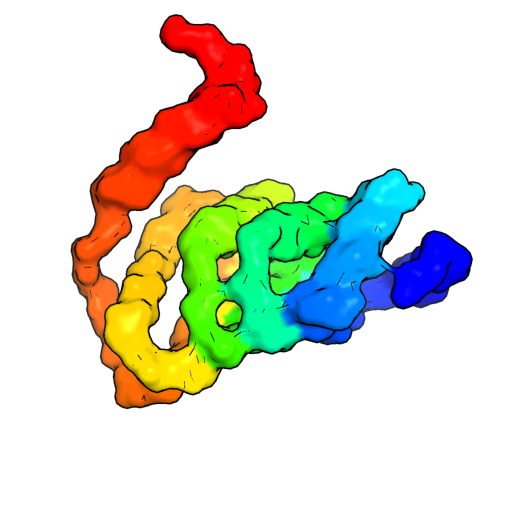18 ASN A N 1
ATOM 896 C CA . ASN A 1 118 ? 11.203 -9.143 0.273 1.00 73.75 118 ASN A CA 1
ATOM 897 C C . ASN A 1 118 ? 11.387 -8.398 -1.049 1.00 73.75 118 ASN A C 1
ATOM 899 O O . ASN A 1 118 ? 10.394 -8.040 -1.690 1.00 73.75 118 ASN A O 1
ATOM 903 N N . SER A 1 119 ? 12.627 -8.212 -1.492 1.00 71.25 119 SER A N 1
ATOM 904 C CA . SER A 1 119 ? 12.932 -7.680 -2.820 1.00 71.25 119 SER A CA 1
ATOM 905 C C . SER A 1 119 ? 13.332 -8.815 -3.768 1.00 71.25 119 SER A C 1
ATOM 907 O O . SER A 1 119 ? 14.146 -9.672 -3.432 1.00 71.25 119 SER A O 1
ATOM 909 N N . ARG A 1 120 ? 12.722 -8.884 -4.958 1.00 61.41 120 ARG A N 1
ATOM 910 C CA . ARG A 1 120 ? 13.135 -9.852 -5.989 1.00 61.41 120 ARG A CA 1
ATOM 911 C C . ARG A 1 120 ? 13.098 -9.223 -7.371 1.00 61.41 120 ARG A C 1
ATOM 913 O O . ARG A 1 120 ? 12.044 -8.787 -7.834 1.00 61.41 120 ARG A O 1
ATOM 920 N N . TRP A 1 121 ? 14.242 -9.273 -8.039 1.00 59.12 121 TRP A N 1
ATOM 921 C CA . TRP A 1 121 ? 14.442 -8.827 -9.413 1.00 59.12 121 TRP A CA 1
ATOM 922 C C . TRP A 1 121 ? 14.790 -10.048 -10.269 1.00 59.12 121 TRP A C 1
ATOM 924 O O . TRP A 1 121 ? 15.441 -10.983 -9.794 1.00 59.12 121 TRP A O 1
ATOM 934 N N . ARG A 1 122 ? 14.336 -10.101 -11.526 1.00 46.59 122 ARG A N 1
ATOM 935 C CA . ARG A 1 122 ? 14.863 -11.104 -12.466 1.00 46.59 122 ARG A CA 1
ATOM 936 C C . ARG A 1 122 ? 16.299 -10.714 -12.819 1.00 46.59 122 ARG A C 1
ATOM 938 O O . ARG A 1 122 ? 16.486 -9.813 -13.626 1.00 46.59 122 ARG A O 1
ATOM 945 N N . GLY A 1 123 ? 17.280 -11.408 -12.247 1.00 41.66 123 GLY A N 1
ATOM 946 C CA . GLY A 1 123 ? 18.666 -11.347 -12.714 1.00 41.66 123 GLY A CA 1
ATOM 947 C C . GLY A 1 123 ? 19.711 -11.474 -11.619 1.00 41.66 123 GLY A C 1
ATOM 948 O O . GLY A 1 123 ? 20.605 -12.291 -11.768 1.00 41.66 123 GLY A O 1
ATOM 949 N N . GLU A 1 124 ? 19.600 -10.731 -10.520 1.00 37.78 124 GLU A N 1
ATOM 950 C CA . GLU A 1 124 ? 20.705 -10.617 -9.560 1.00 37.78 124 GLU A CA 1
ATOM 951 C C . GLU A 1 124 ? 20.204 -10.441 -8.122 1.00 37.78 124 GLU A C 1
ATOM 953 O O . GLU A 1 124 ? 19.223 -9.741 -7.852 1.00 37.78 124 GLU A O 1
ATOM 958 N N . VAL A 1 125 ? 20.888 -11.124 -7.201 1.00 37.41 125 VAL A N 1
ATOM 959 C CA . VAL A 1 125 ? 20.841 -10.875 -5.758 1.00 37.41 125 VAL A CA 1
ATOM 960 C C . VAL A 1 125 ? 21.890 -9.800 -5.499 1.00 37.41 125 VAL A C 1
ATOM 962 O O . VAL A 1 125 ? 23.074 -10.064 -5.681 1.00 37.41 125 VAL A O 1
ATOM 965 N N . PHE A 1 126 ? 21.473 -8.592 -5.128 1.00 38.69 126 PHE A N 1
ATOM 966 C CA . PHE A 1 126 ? 22.405 -7.514 -4.804 1.00 38.69 126 PHE A CA 1
ATOM 967 C C . PHE A 1 126 ? 22.621 -7.408 -3.299 1.00 38.69 126 PHE A C 1
ATOM 969 O O . PHE A 1 126 ? 21.664 -7.411 -2.523 1.00 38.69 126 PHE A O 1
ATOM 976 N N . HIS A 1 127 ? 23.895 -7.295 -2.929 1.00 37.22 127 HIS A N 1
ATOM 977 C CA . HIS A 1 127 ? 24.345 -6.811 -1.634 1.00 37.22 127 HIS A CA 1
ATOM 978 C C . HIS A 1 127 ? 24.319 -5.276 -1.628 1.00 37.22 127 HIS A C 1
ATOM 980 O O . HIS A 1 127 ? 24.627 -4.634 -2.632 1.00 37.22 127 HIS A O 1
ATOM 986 N N . GLU A 1 128 ? 23.877 -4.724 -0.503 1.00 37.91 128 GLU A N 1
ATOM 987 C CA . GLU A 1 128 ? 23.756 -3.297 -0.202 1.00 37.91 128 GLU A CA 1
ATOM 988 C C . GLU A 1 128 ? 25.106 -2.579 -0.267 1.00 37.91 128 GLU A C 1
ATOM 990 O O . GLU A 1 128 ? 26.020 -2.971 0.448 1.00 37.91 128 GLU A O 1
ATOM 995 N N . GLU A 1 129 ? 25.199 -1.496 -1.045 1.00 38.41 129 GLU A N 1
ATOM 996 C CA . GLU A 1 129 ? 26.070 -0.361 -0.721 1.00 38.41 129 GLU A CA 1
ATOM 997 C C . GLU A 1 129 ? 25.609 0.929 -1.443 1.00 38.41 129 GLU A C 1
ATOM 999 O O . GLU A 1 129 ? 25.279 0.936 -2.629 1.00 38.41 129 GLU A O 1
ATOM 1004 N N . GLU A 1 130 ? 25.547 2.007 -0.653 1.00 37.41 130 GLU A N 1
ATOM 1005 C CA . GLU A 1 130 ? 25.607 3.436 -1.005 1.00 37.41 130 GLU A CA 1
ATOM 1006 C C . GLU A 1 130 ? 24.548 4.068 -1.939 1.00 37.41 130 GLU A C 1
ATOM 1008 O O . GLU A 1 130 ? 24.839 4.501 -3.051 1.00 37.41 130 GLU A O 1
ATOM 1013 N N . VAL A 1 131 ? 23.338 4.323 -1.414 1.00 38.19 131 VAL A N 1
ATOM 1014 C CA . VAL A 1 131 ? 22.523 5.505 -1.808 1.00 38.19 131 VAL A CA 1
ATOM 1015 C C . VAL A 1 131 ? 21.799 6.093 -0.580 1.00 38.19 131 VAL A C 1
ATOM 1017 O O . VAL A 1 131 ? 20.604 6.373 -0.611 1.00 38.19 131 VAL A O 1
ATOM 1020 N N . GLU A 1 132 ? 22.491 6.253 0.548 1.00 40.53 132 GLU A N 1
ATOM 1021 C CA . GLU A 1 132 ? 21.836 6.655 1.810 1.00 40.53 132 GLU A CA 1
ATOM 1022 C C . GLU A 1 132 ? 21.655 8.175 1.964 1.00 40.53 132 GLU A C 1
ATOM 1024 O O . GLU A 1 132 ? 20.648 8.640 2.490 1.00 40.53 132 GLU A O 1
ATOM 1029 N N . SER A 1 133 ? 22.556 9.008 1.444 1.00 35.41 133 SER A N 1
ATOM 1030 C CA . SER A 1 133 ? 22.582 10.420 1.872 1.00 35.41 133 SER A CA 1
ATOM 1031 C C . SER A 1 133 ? 21.704 11.373 1.035 1.00 35.41 133 SER A C 1
ATOM 1033 O O . SER A 1 133 ? 21.073 12.299 1.558 1.00 35.41 133 SER A O 1
ATOM 1035 N N . TRP A 1 134 ? 21.593 11.155 -0.281 1.00 30.94 134 TRP A N 1
ATOM 1036 C CA . TRP A 1 134 ? 20.991 12.158 -1.177 1.00 30.94 134 TRP A CA 1
ATOM 1037 C C . TRP A 1 134 ? 19.454 12.122 -1.215 1.00 30.94 134 TRP A C 1
ATOM 1039 O O . TRP A 1 134 ? 18.799 13.167 -1.310 1.00 30.94 134 TRP A O 1
ATOM 1049 N N . VAL A 1 135 ? 18.864 10.926 -1.098 1.00 41.56 135 VAL A N 1
ATOM 1050 C CA . VAL A 1 135 ? 17.403 10.731 -1.112 1.00 41.56 135 VAL A CA 1
ATOM 1051 C C . VAL A 1 135 ? 16.780 11.300 0.164 1.00 41.56 135 VAL A C 1
ATOM 1053 O O . VAL A 1 135 ? 15.818 12.065 0.077 1.00 41.56 135 VAL A O 1
ATOM 1056 N N . LEU A 1 136 ? 17.380 11.033 1.330 1.00 43.91 136 LEU A N 1
ATOM 1057 C CA . LEU A 1 136 ? 16.917 11.546 2.623 1.00 43.91 136 LEU A CA 1
ATOM 1058 C C . LEU A 1 136 ? 16.975 13.083 2.701 1.00 43.91 136 LEU A C 1
ATOM 1060 O O . LEU A 1 136 ? 16.043 13.714 3.211 1.00 43.91 136 LEU A O 1
ATOM 1064 N N . HIS A 1 137 ? 18.021 13.716 2.153 1.00 41.50 137 HIS A N 1
ATOM 1065 C CA . HIS A 1 137 ? 18.178 15.174 2.213 1.00 41.50 137 HIS A CA 1
ATOM 1066 C C . HIS A 1 137 ? 17.154 15.921 1.340 1.00 41.50 137 HIS A C 1
ATOM 1068 O O . HIS A 1 137 ? 16.487 16.853 1.803 1.00 41.50 137 HIS A O 1
ATOM 1074 N N . ARG A 1 138 ? 16.954 15.479 0.090 1.00 41.28 138 ARG A N 1
ATOM 1075 C CA . ARG A 1 138 ? 15.942 16.066 -0.808 1.00 41.28 138 ARG A CA 1
ATOM 1076 C C . ARG A 1 138 ? 14.517 15.797 -0.311 1.00 41.28 138 ARG A C 1
ATOM 1078 O O . ARG A 1 138 ? 13.628 16.626 -0.512 1.00 41.28 138 ARG A O 1
ATOM 1085 N N . TYR A 1 139 ? 14.314 14.682 0.387 1.00 47.03 139 TYR A N 1
ATOM 1086 C CA . TYR A 1 139 ? 13.039 14.306 0.988 1.00 47.03 139 TYR A CA 1
ATOM 1087 C C . TYR A 1 139 ? 12.675 15.157 2.212 1.00 47.03 139 TYR A C 1
ATOM 1089 O O . TYR A 1 139 ? 11.566 15.687 2.258 1.00 47.03 139 TYR A O 1
ATOM 1097 N N . ARG A 1 140 ? 13.611 15.417 3.142 1.00 46.44 140 ARG A N 1
ATOM 1098 C CA . ARG A 1 140 ? 13.388 16.369 4.253 1.00 46.44 140 ARG A CA 1
ATOM 1099 C C . ARG A 1 140 ? 12.991 17.759 3.744 1.00 46.44 140 ARG A C 1
ATOM 1101 O O . ARG A 1 140 ? 12.128 18.404 4.332 1.00 46.44 140 ARG A O 1
ATOM 1108 N N . ALA A 1 141 ? 13.562 18.203 2.624 1.00 47.25 141 ALA A N 1
ATOM 1109 C CA . ALA A 1 141 ? 13.198 19.473 1.996 1.00 47.25 141 ALA A CA 1
ATOM 1110 C C . ALA A 1 141 ? 11.785 19.460 1.371 1.00 47.25 141 ALA A C 1
ATOM 1112 O O . ALA A 1 141 ? 11.074 20.463 1.432 1.00 47.25 141 ALA A O 1
ATOM 1113 N N . LEU A 1 142 ? 11.356 18.333 0.793 1.00 44.56 142 LEU A N 1
ATOM 1114 C CA . LEU A 1 142 ? 10.017 18.165 0.213 1.00 44.56 142 LEU A CA 1
ATOM 1115 C C . LEU A 1 142 ? 8.925 18.009 1.281 1.00 44.56 142 LEU A C 1
ATOM 1117 O O . LEU A 1 142 ? 7.858 18.607 1.139 1.00 44.56 142 LEU A O 1
ATOM 1121 N N . LEU A 1 143 ? 9.202 17.283 2.368 1.00 42.19 143 LEU A N 1
ATOM 1122 C CA . LEU A 1 143 ? 8.305 17.171 3.521 1.00 42.19 143 LEU A CA 1
ATOM 1123 C C . LEU A 1 143 ? 8.088 18.527 4.201 1.00 42.19 143 LEU A C 1
ATOM 1125 O O . LEU A 1 143 ? 6.943 18.899 4.448 1.00 42.19 143 LEU A O 1
ATOM 1129 N N . LYS A 1 144 ? 9.152 19.320 4.406 1.00 47.66 144 LYS A N 1
ATOM 1130 C CA . LYS A 1 144 ? 9.038 20.694 4.934 1.00 47.66 144 LYS A CA 1
ATOM 1131 C C . LYS A 1 144 ? 8.134 21.583 4.073 1.00 47.66 144 LYS A C 1
ATOM 1133 O O . LYS A 1 144 ? 7.353 22.361 4.607 1.00 47.66 144 LYS A O 1
ATOM 1138 N N . ARG A 1 145 ? 8.188 21.434 2.743 1.00 48.09 145 ARG A N 1
ATOM 1139 C CA . ARG A 1 145 ? 7.335 22.190 1.807 1.00 48.09 145 ARG A CA 1
ATOM 1140 C C . ARG A 1 145 ? 5.877 21.730 1.790 1.00 48.09 145 ARG A C 1
ATOM 1142 O O . ARG A 1 145 ? 5.005 22.555 1.549 1.00 48.09 145 ARG A O 1
ATOM 1149 N N . ARG A 1 146 ? 5.600 20.442 2.018 1.00 40.22 146 ARG A N 1
ATOM 1150 C CA . ARG A 1 146 ? 4.228 19.900 2.048 1.00 40.22 146 ARG A CA 1
ATOM 1151 C C . ARG A 1 146 ? 3.522 20.088 3.391 1.00 40.22 146 ARG A C 1
ATOM 1153 O O . ARG A 1 146 ? 2.306 20.225 3.393 1.00 40.22 146 ARG A O 1
ATOM 1160 N N . LEU A 1 147 ? 4.261 20.098 4.501 1.00 42.75 147 LEU A N 1
ATOM 1161 C CA . LEU A 1 147 ? 3.698 20.161 5.856 1.00 42.75 147 LEU A CA 1
ATOM 1162 C C . LEU A 1 147 ? 3.594 21.583 6.434 1.00 42.75 147 LEU A C 1
ATOM 1164 O O . LEU A 1 147 ? 3.133 21.736 7.558 1.00 42.75 147 LEU A O 1
ATOM 1168 N N . GLY A 1 148 ? 4.003 22.624 5.698 1.00 41.16 148 GLY A N 1
ATOM 1169 C CA . GLY A 1 148 ? 3.825 24.017 6.132 1.00 41.16 148 GLY A CA 1
ATOM 1170 C C . GLY A 1 148 ? 4.525 24.373 7.451 1.00 41.16 148 GLY A C 1
ATOM 1171 O O . GLY A 1 148 ? 4.080 25.284 8.144 1.00 41.16 148 GLY A O 1
ATOM 1172 N N . ALA A 1 149 ? 5.596 23.668 7.823 1.00 35.41 149 ALA A N 1
ATOM 1173 C CA . ALA A 1 149 ? 6.376 24.026 9.003 1.00 35.41 149 ALA A CA 1
ATOM 1174 C C . ALA A 1 149 ? 7.201 25.297 8.707 1.00 35.41 149 ALA A C 1
ATOM 1176 O O . ALA A 1 149 ? 7.869 25.338 7.666 1.00 35.41 149 ALA A O 1
ATOM 1177 N N . PRO A 1 150 ? 7.162 26.332 9.571 1.00 37.81 150 PRO A N 1
ATOM 1178 C CA . PRO A 1 150 ? 7.961 27.534 9.373 1.00 37.81 150 PRO A CA 1
ATOM 1179 C C . PRO A 1 150 ? 9.456 27.202 9.475 1.00 37.81 150 PRO A C 1
ATOM 1181 O O . PRO A 1 150 ? 9.844 26.235 10.135 1.00 37.81 150 PRO A O 1
ATOM 1184 N N . LEU A 1 151 ? 10.249 27.984 8.735 1.00 42.34 151 LEU A N 1
ATOM 1185 C CA . LEU A 1 151 ? 11.706 27.873 8.599 1.00 42.34 151 LEU A CA 1
ATOM 1186 C C . LEU A 1 151 ? 12.436 27.842 9.944 1.00 42.34 151 LEU A C 1
ATOM 1188 O O . LEU A 1 151 ? 12.070 28.653 10.823 1.00 42.34 151 LEU A O 1
#

Sequence (151 aa):
PDPADLPDLRGLRALCLDTREDARWMRRAAAVGPCPQVRSLALVGRVQLGQLGWAVEAFPGLQRVDVICNGTVPNLELLALQELPRLHCLSVRSSAGGNASLSLGWVWEVFPALERLNSRWRGEVFHEEEVESWVLHRYRALLKRRLGAPL

Radius of gyration: 15.93 Å; Cα contacts (8 Å, |Δi|>4): 243; chains: 1; bounding box: 48×39×29 Å